Protein AF-A0A1F6VNK5-F1 (afdb_monomer)

Secondary structure (DSSP, 8-state):
--HHHHHHHHHHHHHHHHHHHHHHHHTTS----GGGTS--S-----TT--TTTT-----HHHHH-TTGGG---TT-

Structure (mmCIF, N/CA/C/O backbone):
data_AF-A0A1F6VNK5-F1
#
_entry.id   AF-A0A1F6VNK5-F1
#
loop_
_atom_site.group_PDB
_atom_site.id
_atom_site.type_symbol
_atom_site.label_atom_id
_atom_site.label_alt_id
_atom_site.label_comp_id
_atom_site.label_asym_id
_atom_site.label_entity_id
_atom_site.label_seq_id
_atom_site.pdbx_PDB_ins_code
_atom_site.Cartn_x
_atom_site.Cartn_y
_atom_site.Cartn_z
_atom_site.occupancy
_atom_site.B_iso_or_equiv
_atom_site.auth_seq_id
_atom_site.auth_comp_id
_atom_site.auth_asym_id
_atom_site.auth_atom_id
_atom_site.pdbx_PDB_model_num
ATOM 1 N N . MET A 1 1 ? -11.330 -10.756 44.603 1.00 68.00 1 MET A N 1
ATOM 2 C CA . MET A 1 1 ? -11.586 -9.779 43.517 1.00 68.00 1 MET A CA 1
ATOM 3 C C . MET A 1 1 ? -13.095 -9.627 43.341 1.00 68.00 1 MET A C 1
ATOM 5 O O . MET A 1 1 ? -13.791 -10.632 43.308 1.00 68.00 1 MET A O 1
ATOM 9 N N . ASN A 1 2 ? -13.625 -8.401 43.319 1.00 88.19 2 ASN A N 1
ATOM 10 C CA . ASN A 1 2 ? -15.079 -8.183 43.329 1.00 88.19 2 ASN A CA 1
ATOM 11 C C . ASN A 1 2 ? -15.698 -8.654 42.008 1.00 88.19 2 ASN A C 1
ATOM 13 O O . ASN A 1 2 ? -15.181 -8.305 40.951 1.00 88.19 2 ASN A O 1
ATOM 17 N N . LYS A 1 3 ? -16.832 -9.366 42.054 1.00 89.25 3 LYS A N 1
ATOM 18 C CA . LYS A 1 3 ? -17.518 -9.890 40.853 1.00 89.25 3 LYS A CA 1
ATOM 19 C C . LYS A 1 3 ? -17.748 -8.802 39.790 1.00 89.25 3 LYS A C 1
ATOM 21 O O . LYS A 1 3 ? -17.475 -9.021 38.620 1.00 89.25 3 LYS A O 1
ATOM 26 N N . LYS A 1 4 ? -18.113 -7.585 40.214 1.00 91.12 4 LYS A N 1
ATOM 27 C CA . LYS A 1 4 ? -18.251 -6.405 39.336 1.00 91.12 4 LYS A CA 1
ATOM 28 C C . LYS A 1 4 ? -16.932 -5.989 38.667 1.00 91.12 4 LYS A C 1
ATOM 30 O O . LYS A 1 4 ? -16.922 -5.663 37.489 1.00 91.12 4 LYS A O 1
ATOM 35 N N . LYS A 1 5 ? -15.813 -6.038 39.400 1.00 92.56 5 LYS A N 1
ATOM 36 C CA . LYS A 1 5 ? -14.476 -5.725 38.864 1.00 92.56 5 LYS A CA 1
ATOM 37 C C . LYS A 1 5 ? -14.021 -6.780 37.848 1.00 92.56 5 LYS A C 1
ATOM 39 O O . LYS A 1 5 ? -13.447 -6.417 36.834 1.00 92.56 5 LYS A O 1
ATOM 44 N N . ILE A 1 6 ? -14.336 -8.056 38.087 1.00 94.00 6 ILE A N 1
ATOM 45 C CA . ILE A 1 6 ? -14.046 -9.158 37.151 1.00 94.00 6 ILE A CA 1
ATOM 46 C C . ILE A 1 6 ? -14.797 -8.956 35.836 1.00 94.00 6 ILE A C 1
ATOM 48 O O . ILE A 1 6 ? -14.190 -9.023 34.774 1.00 94.00 6 ILE A O 1
ATOM 52 N N . VAL A 1 7 ? -16.095 -8.648 35.907 1.00 94.88 7 VAL A N 1
ATOM 53 C CA . VAL A 1 7 ? -16.921 -8.412 34.713 1.00 94.88 7 VAL A CA 1
A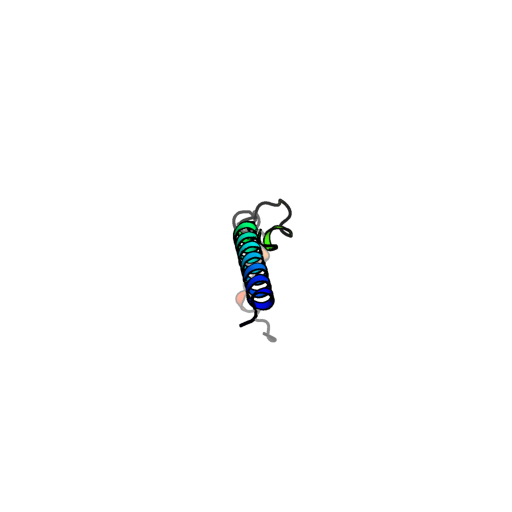TOM 54 C C . VAL A 1 7 ? -16.382 -7.238 33.890 1.00 94.88 7 VAL A C 1
ATOM 56 O O . VAL A 1 7 ? -16.248 -7.363 32.678 1.00 94.88 7 VAL A O 1
ATOM 59 N N . ILE A 1 8 ? -15.999 -6.131 34.535 1.00 95.06 8 ILE A N 1
ATOM 60 C CA . ILE A 1 8 ? -15.427 -4.963 33.843 1.00 95.06 8 ILE A CA 1
ATOM 61 C C . ILE A 1 8 ? -14.127 -5.326 33.111 1.00 95.06 8 ILE A C 1
ATOM 63 O O . ILE A 1 8 ? -13.956 -4.956 31.953 1.00 95.06 8 ILE A O 1
ATOM 67 N N . ILE A 1 9 ? -13.232 -6.081 33.754 1.00 95.19 9 ILE A N 1
ATOM 68 C CA . ILE A 1 9 ? -11.960 -6.501 33.145 1.00 95.19 9 ILE A CA 1
ATOM 69 C C . ILE A 1 9 ? -12.207 -7.373 31.908 1.00 95.19 9 ILE A C 1
ATOM 71 O O . ILE A 1 9 ? -11.572 -7.161 30.878 1.00 95.19 9 ILE A O 1
ATOM 75 N N . VAL A 1 10 ? -13.153 -8.314 31.983 1.00 95.81 10 VAL A N 1
ATOM 76 C CA . VAL A 1 10 ? -13.496 -9.190 30.851 1.00 95.81 10 VAL A CA 1
ATOM 77 C C . VAL A 1 10 ? -14.061 -8.385 29.680 1.00 95.81 10 VAL A C 1
ATOM 79 O O . VAL A 1 10 ? -13.651 -8.601 28.544 1.00 95.81 10 VAL A O 1
ATOM 82 N N . VAL A 1 11 ? -14.945 -7.418 29.942 1.00 96.75 11 VAL A N 1
ATOM 83 C CA . VAL A 1 11 ? -15.515 -6.558 28.890 1.00 96.75 11 VAL A CA 1
ATOM 84 C C . VAL A 1 11 ? -14.427 -5.738 28.193 1.00 96.75 11 VAL A C 1
ATOM 86 O O . VAL A 1 11 ? -14.391 -5.689 26.965 1.00 96.75 11 VAL A O 1
ATOM 89 N N . ILE A 1 12 ? -13.502 -5.145 28.953 1.00 96.69 12 ILE A N 1
ATOM 90 C CA . ILE A 1 12 ? -12.376 -4.383 28.392 1.00 96.69 12 ILE A CA 1
ATOM 91 C C . ILE A 1 12 ? -11.488 -5.283 27.525 1.00 96.69 12 ILE A C 1
ATOM 93 O O . ILE A 1 12 ? -11.106 -4.894 26.423 1.00 96.69 12 ILE A O 1
ATOM 97 N N . LEU A 1 13 ? -11.199 -6.501 27.987 1.00 96.88 13 LEU A N 1
ATOM 98 C CA . LEU A 1 13 ? -10.378 -7.458 27.248 1.00 96.88 13 LEU A CA 1
ATOM 99 C C . LEU A 1 13 ? -11.021 -7.851 25.907 1.00 96.88 13 LEU A C 1
ATOM 101 O O . LEU A 1 13 ? -10.333 -7.903 24.890 1.00 96.88 13 LEU A O 1
ATOM 105 N N . VAL A 1 14 ? -12.342 -8.053 25.881 1.00 97.12 14 VAL A N 1
ATOM 106 C CA . VAL A 1 14 ? -13.088 -8.336 24.643 1.00 97.12 14 VAL A CA 1
ATOM 107 C C . VAL A 1 14 ? -13.020 -7.155 23.671 1.00 97.12 14 VAL A C 1
ATOM 109 O O . VAL A 1 14 ? -12.753 -7.359 22.489 1.00 97.12 14 VAL A O 1
ATOM 112 N N . ILE A 1 15 ? -13.190 -5.919 24.154 1.00 96.88 15 ILE A N 1
ATOM 113 C CA . ILE A 1 15 ? -13.096 -4.714 23.312 1.00 96.88 15 ILE A CA 1
ATOM 114 C C . ILE A 1 15 ? -11.699 -4.593 22.688 1.00 96.88 15 ILE A C 1
ATOM 116 O O . ILE A 1 15 ? -11.584 -4.327 21.493 1.00 96.88 15 ILE A O 1
ATOM 120 N N . ILE A 1 16 ? -10.639 -4.848 23.462 1.00 96.25 16 ILE A N 1
ATOM 121 C CA . ILE A 1 16 ? -9.255 -4.815 22.964 1.00 96.25 16 ILE A CA 1
ATOM 122 C C . ILE A 1 16 ? -9.052 -5.841 21.840 1.00 96.25 16 ILE A C 1
ATOM 124 O O . ILE A 1 16 ? -8.484 -5.502 20.803 1.00 96.25 16 ILE A O 1
ATOM 128 N N . ILE A 1 17 ? -9.556 -7.068 22.002 1.00 96.12 17 ILE A N 1
ATOM 129 C CA . ILE A 1 17 ? -9.452 -8.118 20.975 1.00 96.12 17 ILE A CA 1
ATOM 130 C C . ILE A 1 17 ? -10.180 -7.706 19.688 1.00 96.12 17 ILE A C 1
ATOM 132 O O . ILE A 1 17 ? -9.642 -7.892 18.596 1.00 96.12 17 ILE A O 1
ATOM 136 N N . VAL A 1 18 ? -11.368 -7.103 19.802 1.00 95.81 18 VAL A N 1
ATOM 137 C CA . VAL A 1 18 ? -12.140 -6.616 18.646 1.00 95.81 18 VAL A CA 1
ATOM 138 C C . VAL A 1 18 ? -11.395 -5.499 17.912 1.00 95.81 18 VAL A C 1
ATOM 140 O O . VAL A 1 18 ? -11.305 -5.533 16.686 1.00 95.81 18 VAL A O 1
ATOM 143 N N . VAL A 1 19 ? -10.813 -4.541 18.640 1.00 94.44 19 VAL A N 1
ATOM 144 C CA . VAL A 1 19 ? -10.042 -3.436 18.045 1.00 94.44 19 VAL A CA 1
ATOM 145 C C . VAL A 1 19 ? -8.788 -3.955 17.341 1.00 94.44 19 VAL A C 1
ATOM 147 O O . VAL A 1 19 ? -8.529 -3.57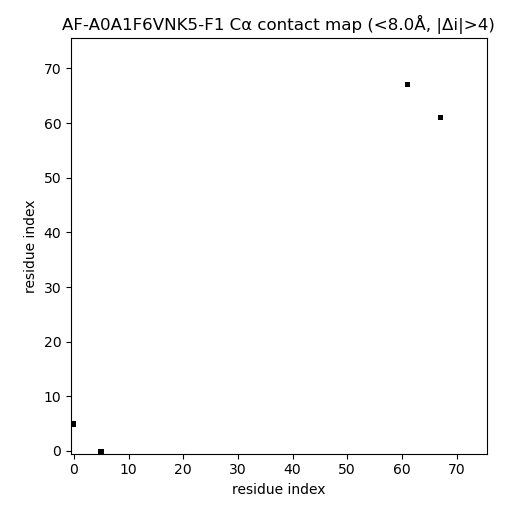5 16.201 1.00 94.44 19 VAL A O 1
ATOM 150 N N . ILE A 1 20 ? -8.033 -4.860 17.970 1.00 91.81 20 ILE A N 1
ATOM 151 C CA . ILE A 1 20 ? -6.834 -5.460 17.363 1.00 91.81 20 ILE A CA 1
ATOM 152 C C . ILE A 1 20 ? -7.207 -6.259 16.108 1.00 91.81 20 ILE A C 1
ATOM 154 O O . ILE A 1 20 ? -6.559 -6.106 15.073 1.00 91.81 20 ILE A O 1
ATOM 158 N N . GLY A 1 21 ? -8.272 -7.065 16.169 1.00 92.12 21 GLY A N 1
ATOM 159 C CA . GLY A 1 21 ? -8.771 -7.820 15.017 1.00 92.12 21 GLY A CA 1
ATOM 160 C C . GLY A 1 21 ? -9.212 -6.915 13.863 1.00 92.12 21 GLY A C 1
ATOM 161 O O . GLY A 1 21 ? -8.875 -7.179 12.710 1.00 92.12 21 GLY A O 1
ATOM 162 N N . TYR A 1 22 ? -9.898 -5.810 14.167 1.00 91.50 22 TYR A N 1
ATOM 163 C CA . TYR A 1 22 ? -10.316 -4.822 13.171 1.00 91.50 22 TYR A CA 1
ATOM 164 C C . TYR A 1 22 ? -9.128 -4.109 12.510 1.00 91.50 22 TYR A C 1
ATOM 166 O O . TYR A 1 22 ? -9.103 -3.953 11.286 1.00 91.50 22 TYR A O 1
ATOM 174 N N . LEU A 1 23 ? -8.121 -3.709 13.294 1.00 88.94 23 LEU A N 1
ATOM 175 C CA . LEU A 1 23 ? -6.911 -3.069 12.769 1.00 88.94 23 LEU A CA 1
ATOM 176 C C . LEU A 1 23 ? -6.082 -4.036 11.912 1.00 88.94 23 LEU A C 1
ATOM 178 O O . LEU A 1 23 ? -5.581 -3.643 10.861 1.00 88.94 23 LEU A O 1
ATOM 182 N N . PHE A 1 24 ? -5.987 -5.306 12.314 1.00 86.00 24 PHE A N 1
ATOM 183 C CA . PHE A 1 24 ? -5.288 -6.340 11.546 1.00 86.00 24 PHE A CA 1
ATOM 184 C C . PHE A 1 24 ? -6.008 -6.705 10.239 1.00 86.00 24 PHE A C 1
ATOM 186 O O . PHE A 1 24 ? -5.372 -7.081 9.256 1.00 86.00 24 PHE A O 1
ATOM 193 N N . LEU A 1 25 ? -7.338 -6.592 10.201 1.00 78.50 25 LEU A N 1
ATOM 194 C CA . LEU A 1 25 ? -8.096 -6.766 8.963 1.00 78.50 25 LEU A CA 1
ATOM 195 C C . LEU A 1 25 ? -7.989 -5.531 8.052 1.00 78.50 25 LEU A C 1
ATOM 197 O O . LEU A 1 25 ? -7.883 -5.683 6.835 1.00 78.50 25 LEU A O 1
ATOM 201 N N . SER A 1 26 ? -7.958 -4.327 8.633 1.00 69.19 26 SER A N 1
ATOM 202 C CA . SER A 1 26 ? -7.861 -3.060 7.890 1.00 69.19 26 SER A CA 1
ATOM 203 C C . SER A 1 26 ? -6.469 -2.783 7.316 1.00 69.19 26 SER A C 1
ATOM 205 O O . SER A 1 26 ? -6.354 -2.052 6.338 1.00 69.19 26 SER A O 1
ATOM 207 N N . SER A 1 27 ? -5.405 -3.385 7.854 1.00 62.34 27 SER A N 1
ATOM 208 C CA . SER A 1 27 ? -4.035 -3.223 7.337 1.00 62.34 27 SER A CA 1
ATOM 209 C C . SER A 1 27 ? -3.792 -3.880 5.971 1.00 62.34 27 SER A C 1
ATOM 211 O O . SER A 1 27 ? -2.723 -3.709 5.389 1.00 62.34 27 SER A O 1
ATOM 213 N N . LYS A 1 28 ? -4.777 -4.609 5.427 1.00 62.81 28 LYS A N 1
ATOM 214 C CA . LYS A 1 28 ? -4.726 -5.206 4.083 1.00 62.81 28 LYS A CA 1
ATOM 215 C C . LYS A 1 28 ? -5.068 -4.233 2.954 1.00 62.81 28 LYS A C 1
ATOM 217 O O . LYS A 1 28 ? -5.147 -4.661 1.804 1.00 62.81 28 LYS A O 1
ATOM 222 N N . THR A 1 29 ? -5.275 -2.949 3.234 1.00 63.03 29 THR A N 1
ATOM 223 C CA . THR A 1 29 ? -5.264 -1.951 2.162 1.00 63.03 29 THR A CA 1
ATOM 224 C C . THR A 1 29 ? -3.836 -1.863 1.627 1.00 63.03 29 THR A C 1
ATOM 226 O O . THR A 1 29 ? -2.945 -1.509 2.405 1.00 63.03 29 THR A O 1
ATOM 229 N N . PRO A 1 30 ? -3.573 -2.185 0.346 1.00 57.62 30 PRO A N 1
ATOM 230 C CA . PRO A 1 30 ? -2.254 -1.963 -0.220 1.00 57.62 30 PRO A CA 1
ATOM 231 C C . PRO A 1 30 ? -1.969 -0.470 -0.085 1.00 57.62 30 PRO A C 1
ATOM 233 O O . PRO A 1 30 ? -2.693 0.358 -0.635 1.00 57.62 30 PRO A O 1
ATOM 236 N N . PHE A 1 31 ? -0.963 -0.124 0.716 1.00 55.53 31 PHE A N 1
ATOM 237 C CA . PHE A 1 31 ? -0.473 1.240 0.809 1.00 55.53 31 PHE A CA 1
ATOM 238 C C . PHE A 1 31 ? 0.117 1.561 -0.562 1.00 55.53 31 PHE A C 1
ATOM 240 O O . PHE A 1 31 ? 1.246 1.186 -0.873 1.00 55.53 31 PHE A O 1
ATOM 247 N N . GLN A 1 32 ? -0.705 2.133 -1.437 1.00 57.59 32 GLN A N 1
ATOM 248 C CA . GLN A 1 32 ? -0.295 2.511 -2.774 1.00 57.59 32 GLN A CA 1
ATOM 249 C C . GLN A 1 32 ? 0.711 3.641 -2.578 1.00 57.59 32 GLN A C 1
ATOM 251 O O . GLN A 1 32 ? 0.364 4.722 -2.103 1.00 57.59 32 GLN A O 1
ATOM 256 N N . SER A 1 33 ? 1.986 3.329 -2.806 1.00 55.81 33 SER A N 1
ATOM 257 C CA . SER A 1 33 ? 3.091 4.254 -2.602 1.00 55.81 33 SER A CA 1
ATOM 258 C C . SER A 1 33 ? 2.781 5.573 -3.310 1.00 55.81 33 SER A C 1
ATOM 260 O O . SER A 1 33 ? 2.471 5.611 -4.502 1.00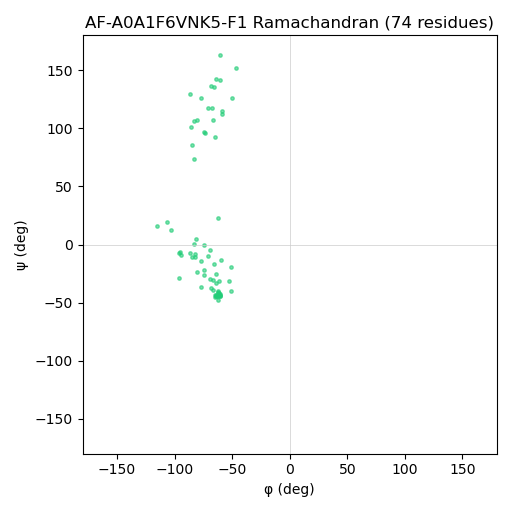 55.81 33 SER A O 1
ATOM 262 N N . ILE A 1 34 ? 2.861 6.670 -2.554 1.00 56.03 34 ILE A N 1
ATOM 263 C CA . ILE A 1 34 ? 2.590 8.037 -3.029 1.00 56.03 34 ILE A CA 1
ATOM 264 C C . ILE A 1 34 ? 3.546 8.428 -4.181 1.00 56.03 34 ILE A C 1
ATOM 266 O O . ILE A 1 34 ? 3.277 9.372 -4.918 1.00 56.03 34 ILE A O 1
ATOM 270 N N . GLU A 1 35 ? 4.613 7.655 -4.413 1.00 56.09 35 GLU A N 1
ATOM 271 C CA . GLU A 1 35 ? 5.510 7.777 -5.570 1.00 56.09 35 GLU A CA 1
ATOM 272 C C . GLU A 1 35 ? 4.792 7.766 -6.927 1.00 56.09 35 GLU A C 1
ATOM 274 O O . GLU A 1 35 ? 5.231 8.457 -7.843 1.00 56.09 35 GLU A O 1
ATOM 279 N N . ASN A 1 36 ? 3.664 7.060 -7.061 1.00 54.97 36 ASN A N 1
ATOM 280 C CA . ASN A 1 36 ? 2.951 6.967 -8.340 1.00 54.97 36 ASN A CA 1
ATOM 281 C C . ASN A 1 36 ? 1.944 8.103 -8.590 1.00 54.97 36 ASN A C 1
ATOM 283 O O . ASN A 1 36 ? 1.397 8.193 -9.683 1.00 54.97 36 ASN A O 1
ATOM 287 N N . VAL A 1 37 ? 1.683 8.982 -7.615 1.00 57.66 37 VAL A N 1
ATOM 288 C CA . VAL A 1 37 ? 0.679 10.057 -7.767 1.00 57.66 37 VAL A CA 1
ATOM 289 C C . VAL A 1 37 ? 1.235 11.260 -8.544 1.00 57.66 37 VAL A C 1
ATOM 291 O O . VAL A 1 37 ? 0.478 11.982 -9.185 1.00 57.66 37 VAL A O 1
ATOM 294 N N . ASN A 1 38 ? 2.561 11.440 -8.565 1.00 55.34 38 ASN A N 1
ATOM 295 C CA . ASN A 1 38 ? 3.223 12.521 -9.312 1.00 55.34 38 ASN A CA 1
ATOM 296 C C . ASN A 1 38 ? 3.736 12.098 -10.695 1.00 55.34 38 ASN A C 1
ATOM 298 O O . ASN A 1 38 ? 4.173 12.945 -11.475 1.00 55.34 38 ASN A O 1
ATOM 302 N N . GLN A 1 39 ? 3.678 10.807 -11.026 1.00 57.50 39 GLN A N 1
ATOM 303 C CA . GLN A 1 39 ? 3.948 10.340 -12.378 1.00 57.50 39 GLN A CA 1
ATOM 304 C C . GLN A 1 39 ? 2.650 10.460 -13.173 1.00 57.50 39 GLN A C 1
ATOM 306 O O . GLN A 1 39 ? 1.857 9.527 -13.268 1.00 57.50 39 GLN A O 1
ATOM 311 N N . GLY A 1 40 ? 2.416 11.651 -13.733 1.00 63.41 40 GLY A N 1
ATOM 312 C CA . GLY A 1 40 ? 1.471 11.793 -14.839 1.00 63.41 40 GLY A CA 1
ATOM 313 C C . GLY A 1 40 ? 1.725 10.695 -15.879 1.00 63.41 40 GLY A C 1
ATOM 314 O O . GLY A 1 40 ? 2.847 10.209 -15.992 1.00 63.41 40 GLY A O 1
ATOM 315 N N . VAL A 1 41 ? 0.682 10.306 -16.616 1.00 69.12 41 VAL A N 1
ATOM 316 C CA . VAL A 1 41 ? 0.575 9.121 -17.504 1.00 69.12 41 VAL A CA 1
ATOM 317 C C . VAL A 1 41 ? 1.556 9.099 -18.697 1.00 69.12 41 VAL A C 1
ATOM 319 O O . VAL A 1 41 ? 1.296 8.473 -19.723 1.00 69.12 41 VAL A O 1
ATOM 322 N N . LEU A 1 42 ? 2.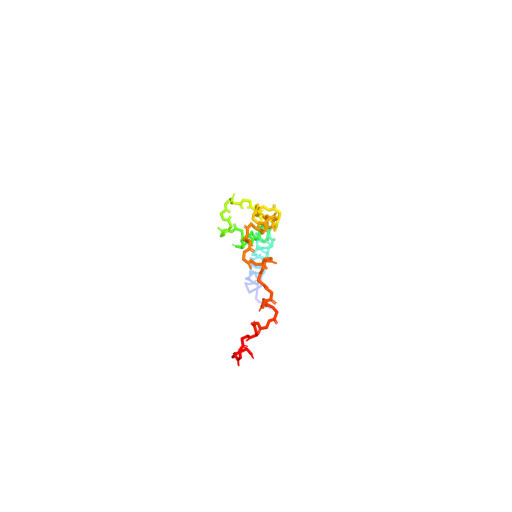669 9.821 -18.617 1.00 68.25 42 LEU A N 1
ATOM 323 C CA . LEU A 1 42 ? 3.693 9.841 -19.634 1.00 68.25 42 LEU A CA 1
ATOM 324 C C . LEU A 1 42 ? 4.536 8.564 -19.534 1.00 68.25 42 LEU A C 1
ATOM 326 O O . LEU A 1 42 ? 5.071 8.257 -18.467 1.00 68.25 42 LEU A O 1
ATOM 330 N N . PRO A 1 43 ? 4.682 7.817 -20.639 1.00 70.44 43 PRO A N 1
ATOM 331 C CA . PRO A 1 43 ? 5.593 6.687 -20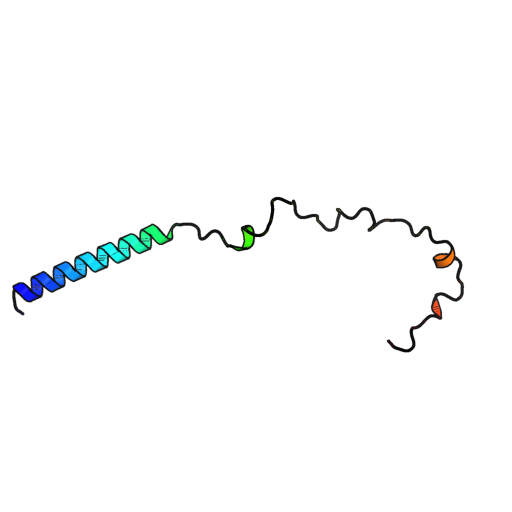.675 1.00 70.44 43 PRO A CA 1
ATOM 332 C C . PRO A 1 43 ? 7.024 7.168 -20.410 1.00 70.44 43 PRO A C 1
ATOM 334 O O . PRO A 1 43 ? 7.436 8.224 -20.893 1.00 70.44 43 PRO A O 1
ATOM 337 N N . SER A 1 44 ? 7.791 6.374 -19.658 1.00 71.56 44 SER A N 1
ATOM 338 C CA . SER A 1 44 ? 9.221 6.615 -19.459 1.00 71.56 44 SER A CA 1
ATOM 339 C C . SER A 1 44 ? 9.928 6.617 -20.817 1.00 71.56 44 SER A C 1
ATOM 341 O O . SER A 1 44 ? 9.987 5.597 -21.508 1.00 71.56 44 SER A O 1
ATOM 343 N N . LEU A 1 45 ? 10.428 7.785 -21.223 1.00 69.12 45 LEU A N 1
ATOM 344 C CA . LEU A 1 45 ? 11.220 7.953 -22.436 1.00 69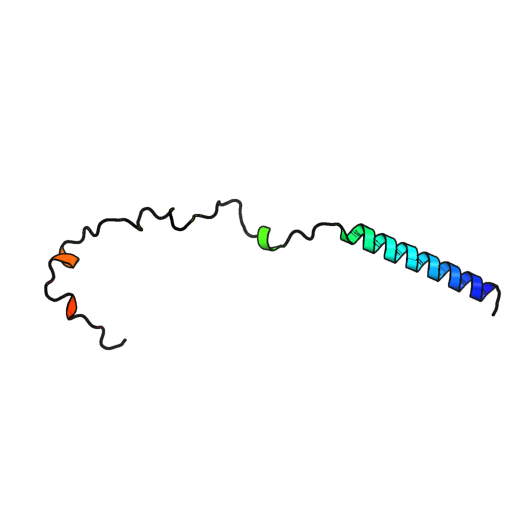.12 45 LEU A CA 1
ATOM 345 C C . LEU A 1 45 ? 12.611 7.380 -22.149 1.00 69.12 45 LEU A C 1
ATOM 347 O O . LEU A 1 45 ? 13.450 8.037 -21.538 1.00 69.12 45 LEU A O 1
ATOM 351 N N . GLY A 1 46 ? 12.848 6.130 -22.548 1.00 69.94 46 GLY A N 1
ATOM 352 C CA . GLY A 1 46 ? 14.161 5.503 -22.407 1.00 69.94 46 GLY A CA 1
ATOM 353 C C . GLY A 1 46 ? 15.248 6.255 -23.185 1.00 69.94 46 GLY A C 1
ATOM 354 O O . GLY A 1 46 ? 14.959 7.004 -24.119 1.00 69.94 46 GLY A O 1
ATOM 355 N N . GLU A 1 47 ? 16.513 5.992 -22.846 1.00 66.38 47 GLU A N 1
ATOM 356 C CA . GLU A 1 47 ? 17.730 6.540 -23.482 1.00 66.38 47 GLU A CA 1
ATOM 357 C C . GLU A 1 47 ? 17.779 6.410 -25.020 1.00 66.38 47 GLU A C 1
ATOM 359 O O . GLU A 1 47 ? 18.550 7.104 -25.686 1.00 66.38 47 GLU A O 1
ATOM 364 N N . SER A 1 48 ? 16.974 5.509 -25.588 1.00 63.69 48 SER A N 1
ATOM 365 C CA . SER A 1 48 ? 16.807 5.271 -27.026 1.00 63.69 48 SER A CA 1
ATOM 366 C C . SER A 1 48 ? 15.841 6.241 -27.715 1.00 63.69 48 SER A C 1
ATOM 368 O O . SER A 1 48 ? 15.757 6.233 -28.940 1.00 63.69 48 SER A O 1
ATOM 370 N N . THR A 1 49 ? 15.126 7.086 -26.967 1.00 74.25 49 THR A N 1
ATOM 371 C CA . THR A 1 49 ? 14.114 7.990 -27.535 1.00 74.25 49 THR A CA 1
ATOM 372 C C . THR A 1 49 ? 14.703 9.297 -28.056 1.00 74.25 49 THR A C 1
ATOM 374 O O . THR A 1 49 ? 14.005 10.046 -28.726 1.00 74.25 49 THR A O 1
ATOM 377 N N . ASN A 1 50 ? 15.971 9.607 -27.766 1.00 76.94 50 ASN A N 1
ATOM 378 C CA . ASN A 1 50 ? 16.589 10.844 -28.235 1.00 76.94 50 ASN A CA 1
ATOM 379 C C . ASN A 1 50 ? 17.162 10.669 -29.660 1.00 76.94 50 ASN A C 1
ATOM 381 O O . ASN A 1 50 ? 18.282 10.165 -29.798 1.00 76.94 50 ASN A O 1
ATOM 385 N N . PRO A 1 51 ? 16.476 11.135 -30.726 1.00 75.94 51 PRO A N 1
ATOM 386 C CA . PRO A 1 51 ? 16.960 11.004 -32.102 1.00 75.94 51 PRO A CA 1
ATOM 387 C C . PRO A 1 51 ? 18.241 11.811 -32.354 1.00 75.94 51 PRO A C 1
ATOM 389 O O . PRO A 1 51 ? 18.952 11.564 -33.325 1.00 75.94 51 PRO A O 1
ATOM 392 N N . LEU A 1 52 ? 18.572 12.762 -31.474 1.00 79.50 52 LEU A N 1
ATOM 393 C CA . LEU A 1 52 ? 19.782 13.571 -31.578 1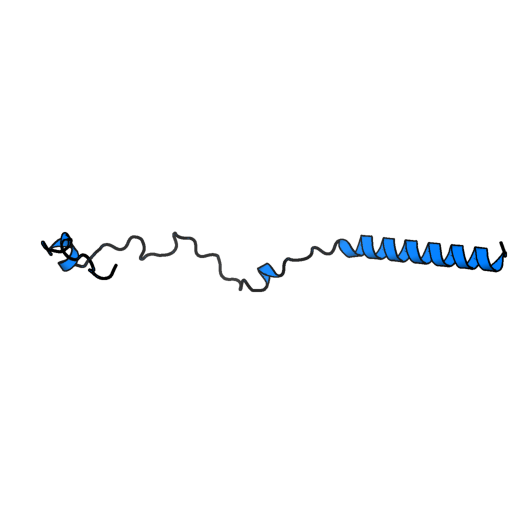.00 79.50 52 LEU A CA 1
ATOM 394 C C . LEU A 1 52 ? 21.021 12.868 -31.019 1.00 79.50 52 LEU A C 1
ATOM 396 O O . LEU A 1 52 ? 22.127 13.352 -31.251 1.00 79.50 52 LEU A O 1
ATOM 400 N N . LYS A 1 53 ? 20.866 11.739 -30.314 1.00 76.94 53 LYS A N 1
ATOM 401 C CA . LYS A 1 53 ? 21.994 10.990 -29.737 1.00 76.94 53 LYS A CA 1
ATOM 402 C C . LYS A 1 53 ? 22.928 10.433 -30.815 1.00 76.94 53 LYS A C 1
ATOM 404 O O . LYS A 1 53 ? 24.137 10.432 -30.626 1.00 76.94 53 LYS A O 1
ATOM 409 N N . ASN A 1 54 ? 22.368 10.060 -31.966 1.00 76.38 54 ASN A N 1
ATOM 410 C CA . ASN A 1 54 ? 23.107 9.542 -33.121 1.00 76.38 54 ASN A CA 1
ATOM 411 C C . ASN A 1 54 ? 23.197 10.559 -34.272 1.00 76.38 54 ASN A C 1
ATOM 413 O O . ASN A 1 54 ? 23.412 10.167 -35.420 1.00 76.38 54 ASN A O 1
ATOM 417 N N . LYS A 1 55 ? 22.991 11.859 -34.008 1.00 83.06 55 LYS A N 1
ATOM 418 C CA . LYS A 1 55 ? 23.054 12.860 -35.079 1.00 83.06 55 LYS A CA 1
ATOM 419 C C . LYS A 1 55 ? 24.484 12.949 -35.638 1.00 83.06 55 LYS A C 1
ATOM 421 O O . LYS A 1 55 ? 25.433 13.005 -34.851 1.00 83.06 55 LYS A O 1
ATOM 426 N N . PRO A 1 56 ? 24.661 13.005 -36.968 1.00 78.50 56 PRO A N 1
ATOM 427 C CA . PRO A 1 56 ? 25.976 13.227 -37.549 1.00 78.50 56 PRO A CA 1
ATOM 428 C C . PRO A 1 56 ? 26.495 14.612 -37.150 1.00 78.50 56 PRO A C 1
ATOM 430 O O . PRO A 1 56 ? 25.736 15.584 -37.089 1.00 78.50 56 PRO A O 1
ATOM 433 N N . ASN A 1 57 ? 27.799 14.713 -36.888 1.00 79.69 57 ASN A N 1
ATOM 434 C CA . ASN A 1 57 ? 28.434 16.012 -36.725 1.00 79.69 57 ASN A CA 1
ATOM 435 C C . ASN A 1 57 ? 28.570 16.672 -38.102 1.00 79.69 57 ASN A C 1
ATOM 437 O O . ASN A 1 57 ? 29.498 16.388 -38.852 1.00 79.69 57 ASN A O 1
ATOM 441 N N . VAL A 1 58 ? 27.607 17.528 -38.432 1.00 80.94 58 VAL A N 1
ATOM 442 C CA . VAL A 1 58 ? 27.553 18.267 -39.700 1.00 80.94 58 VAL A CA 1
ATOM 443 C C . VAL A 1 58 ? 28.398 19.539 -39.693 1.00 80.94 58 VAL A C 1
ATOM 445 O O . VAL A 1 58 ? 28.383 20.258 -40.684 1.00 80.94 58 VAL A O 1
ATOM 448 N N . ASN A 1 59 ? 29.101 19.861 -38.600 1.00 80.38 59 ASN A N 1
ATOM 449 C CA . ASN A 1 59 ? 29.904 21.075 -38.529 1.00 80.38 59 ASN A CA 1
ATOM 450 C C . ASN A 1 59 ? 31.289 20.849 -39.170 1.00 80.38 59 ASN A C 1
ATOM 452 O O . ASN A 1 59 ? 32.152 20.220 -38.548 1.00 80.38 59 ASN A O 1
ATOM 456 N N . PRO A 1 60 ? 31.556 21.387 -40.375 1.00 72.69 60 PRO A N 1
ATOM 457 C CA . PRO A 1 60 ? 32.847 21.218 -41.039 1.00 72.69 60 PRO A CA 1
ATOM 458 C C . PRO A 1 60 ? 33.989 21.879 -40.255 1.00 72.69 60 PRO A C 1
ATOM 460 O O . PRO A 1 60 ? 35.128 21.429 -40.321 1.00 72.69 60 PRO A O 1
ATOM 463 N N . VAL A 1 61 ? 33.699 22.901 -39.443 1.00 73.75 61 VAL A N 1
ATOM 464 C CA . VAL A 1 61 ? 34.711 23.586 -38.624 1.00 73.75 61 VAL A CA 1
ATOM 465 C C . VAL A 1 61 ? 35.280 22.660 -37.543 1.00 73.75 61 VAL A C 1
ATOM 467 O O . VAL A 1 61 ? 36.452 22.778 -37.195 1.00 73.75 61 VAL A O 1
ATOM 470 N N . ASP A 1 62 ? 34.495 21.702 -37.043 1.00 71.31 62 ASP A N 1
ATOM 471 C CA . ASP A 1 62 ? 34.945 20.786 -35.987 1.00 71.31 62 ASP A CA 1
ATOM 472 C C . ASP A 1 62 ? 35.915 19.711 -36.489 1.00 71.31 62 ASP A C 1
ATOM 474 O O . 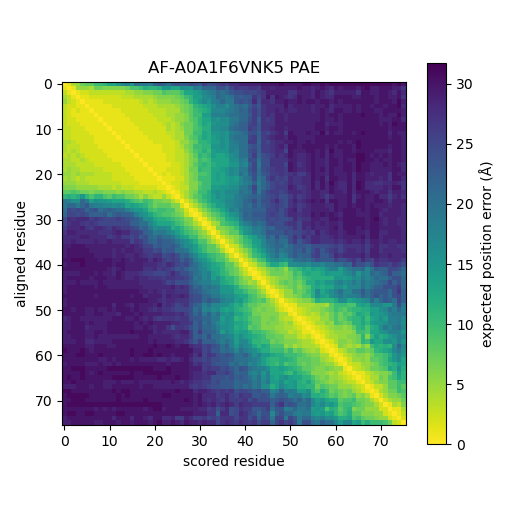ASP A 1 62 ? 36.730 19.214 -35.709 1.00 71.31 62 ASP A O 1
ATOM 478 N N . VAL A 1 63 ? 35.837 19.353 -37.773 1.00 72.56 63 VAL A N 1
ATOM 479 C CA . VAL A 1 63 ? 36.722 18.364 -38.412 1.00 72.56 63 VAL A CA 1
ATOM 480 C C . VAL A 1 63 ? 37.893 19.014 -39.144 1.00 72.56 63 VAL A C 1
ATOM 482 O O . VAL A 1 63 ? 38.960 18.416 -39.240 1.00 72.56 63 VAL A O 1
ATOM 485 N N . SER A 1 64 ? 37.717 20.241 -39.637 1.00 77.12 64 SER A N 1
ATOM 486 C CA . SER A 1 64 ? 38.726 20.938 -40.438 1.00 77.12 64 SER A CA 1
ATOM 487 C C . SER A 1 64 ? 39.631 21.863 -39.634 1.00 77.12 64 SER A C 1
ATOM 489 O O . SER A 1 64 ? 40.591 22.369 -40.204 1.00 77.12 64 SER A O 1
ATOM 491 N N . ASN A 1 65 ? 39.358 22.121 -38.349 1.00 75.38 65 ASN A N 1
ATOM 492 C CA . ASN A 1 65 ? 40.207 22.990 -37.536 1.00 75.38 65 ASN A CA 1
ATOM 493 C C . ASN A 1 65 ? 41.453 22.235 -37.015 1.00 75.38 65 ASN A C 1
ATOM 495 O O . ASN A 1 65 ? 41.330 21.457 -36.063 1.00 75.38 65 ASN A O 1
ATOM 499 N N . PRO A 1 66 ? 42.663 22.502 -37.550 1.00 75.75 66 PRO A N 1
ATOM 500 C CA . PRO A 1 66 ? 43.892 21.822 -37.132 1.00 75.75 66 PRO A CA 1
ATOM 501 C C . PRO A 1 66 ? 44.364 22.234 -35.726 1.00 75.75 66 PRO A C 1
ATOM 503 O O . PRO A 1 66 ? 45.244 21.595 -35.159 1.00 75.75 66 PRO A O 1
ATOM 506 N N . PHE A 1 67 ? 43.768 23.276 -35.138 1.00 74.81 67 PHE A N 1
ATOM 507 C CA . PHE A 1 67 ? 44.081 23.797 -33.806 1.00 74.81 67 PHE A CA 1
ATOM 508 C C . PHE A 1 67 ? 43.040 23.393 -32.750 1.00 74.81 67 PHE A C 1
ATOM 510 O O . PHE A 1 67 ? 43.016 23.928 -31.641 1.00 74.81 67 PHE A O 1
ATOM 517 N N . ARG A 1 68 ? 42.148 22.445 -33.056 1.00 71.19 68 ARG A N 1
ATOM 518 C CA . ARG A 1 68 ? 41.109 22.009 -32.109 1.00 71.19 68 ARG A CA 1
ATOM 519 C C . ARG A 1 68 ? 41.691 21.398 -30.828 1.00 71.19 68 ARG A C 1
ATOM 521 O O . ARG A 1 68 ? 41.110 21.561 -29.761 1.00 71.19 68 ARG A O 1
ATOM 528 N N . SER A 1 69 ? 42.848 20.747 -30.928 1.00 70.62 69 SER A N 1
ATOM 529 C CA . SER A 1 69 ? 43.560 20.094 -29.823 1.00 70.62 69 SER A CA 1
ATOM 530 C C . SER A 1 69 ? 44.312 21.049 -28.891 1.00 70.62 69 SER A C 1
ATOM 532 O O . SER A 1 69 ? 44.693 20.630 -27.803 1.00 70.62 69 SER A O 1
ATOM 534 N N . ILE A 1 70 ? 44.522 22.314 -29.276 1.00 69.69 70 ILE A N 1
ATOM 535 C CA . ILE A 1 70 ? 45.264 23.287 -28.451 1.00 69.69 70 ILE A CA 1
ATOM 536 C C . ILE A 1 70 ? 44.355 24.167 -27.584 1.00 69.69 70 ILE A C 1
ATOM 538 O O . ILE A 1 70 ? 44.845 24.937 -26.759 1.00 69.69 70 ILE A O 1
ATOM 542 N N . LYS A 1 71 ? 43.027 24.074 -27.748 1.00 69.31 71 LYS A N 1
ATOM 543 C CA . LYS A 1 71 ? 42.067 24.846 -26.949 1.00 69.31 71 LYS A CA 1
ATOM 544 C C . LYS A 1 71 ? 41.795 24.145 -25.614 1.00 69.31 71 LYS A C 1
ATOM 546 O O . LYS A 1 71 ? 40.723 23.582 -25.408 1.00 69.31 71 LYS A O 1
ATOM 551 N N . THR A 1 72 ? 42.761 24.210 -24.704 1.00 72.75 72 THR A N 1
ATOM 552 C CA . THR A 1 72 ? 42.552 23.897 -23.283 1.00 72.75 72 THR A CA 1
ATOM 553 C C . THR A 1 72 ? 42.066 25.160 -22.575 1.00 72.75 72 THR A C 1
ATOM 555 O O . THR A 1 72 ? 42.649 26.229 -22.750 1.00 72.75 72 THR A O 1
ATOM 558 N N . ASN A 1 73 ? 40.975 25.072 -21.811 1.00 73.31 73 ASN A N 1
ATOM 559 C CA . ASN A 1 73 ? 40.504 26.186 -20.988 1.00 73.31 73 ASN A CA 1
ATOM 560 C C . ASN A 1 73 ? 41.485 26.387 -19.815 1.00 73.31 73 ASN A C 1
ATOM 562 O O . ASN A 1 73 ? 41.609 25.471 -19.008 1.00 73.31 73 ASN A O 1
ATOM 566 N N . PRO A 1 74 ? 42.165 27.543 -19.686 1.00 72.75 74 PRO A N 1
ATOM 567 C CA . PRO A 1 74 ? 43.161 27.764 -18.634 1.00 72.75 74 PRO A CA 1
ATOM 568 C C . PRO A 1 74 ? 42.557 27.999 -17.236 1.00 72.75 74 PRO A C 1
ATOM 570 O O . PRO A 1 74 ? 43.303 28.218 -16.289 1.00 72.75 74 PRO A O 1
ATOM 573 N N . PHE A 1 75 ? 41.226 27.985 -17.107 1.00 76.69 75 PHE A N 1
ATOM 574 C CA . PHE A 1 75 ? 40.501 28.150 -15.842 1.00 76.69 75 PHE A CA 1
ATOM 575 C C . PHE A 1 75 ? 39.709 26.893 -15.429 1.00 76.69 75 PHE A C 1
ATOM 577 O O . PHE A 1 75 ? 38.788 26.998 -14.618 1.00 76.69 75 PHE A O 1
ATO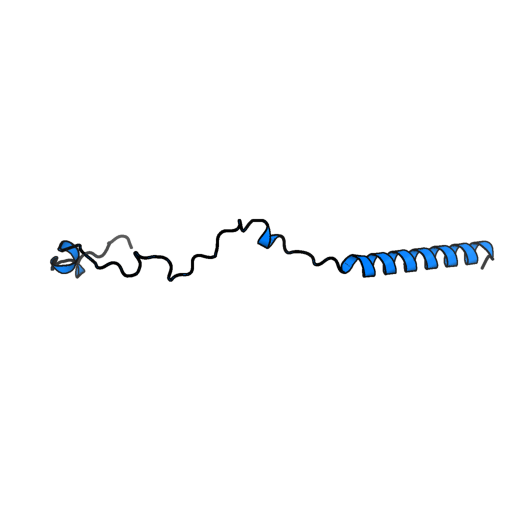M 584 N N . GLN A 1 76 ? 40.013 25.735 -16.028 1.00 56.44 76 GLN A N 1
ATOM 585 C CA . GLN A 1 76 ? 39.570 24.421 -15.542 1.00 56.44 76 GLN A CA 1
ATOM 586 C C . GLN A 1 76 ? 40.603 23.807 -14.603 1.00 56.44 76 GLN A C 1
ATOM 588 O O . GLN A 1 76 ? 41.809 24.054 -14.823 1.00 56.44 76 GLN A O 1
#

Organism: NCBI:txid1801748

pLDDT: mean 76.6, std 13.19, range [54.97, 97.12]

Solvent-accessible surface area (backbone atoms only — not comparable to full-atom values): 5151 Å² total; per-residue (Å²): 131,56,70,70,58,52,52,52,52,52,54,52,52,52,52,52,52,52,51,52,52,49,52,65,61,59,64,70,58,78,79,74,61,72,77,60,75,77,56,63,95,65,76,85,77,53,92,85,68,52,78,71,79,76,55,77,85,81,57,63,66,79,78,68,44,91,61,65,87,72,72,69,67,91,87,113

Foldseek 3Di:
DDPVVVVVVVVVVVVVVVVVVVVVVVVPPPPPPCVVVPPDPDPPCDPVNDPCVPDDPPDVCCVPPPCNVVPDDPVD

Radius of gyration: 35.31 Å; Cα contacts (8 Å, |Δi|>4): 2; chains: 1; bounding box: 64×38×85 Å

Mean predicted aligned error: 18.99 Å

Sequence (76 aa):
MNKKKIVIIVVILVIIIVVIGYLFLSSKTPFQSIENVNQGVLPSLGESTNPLKNKPNVNPVDVSNPFRSIKTNPFQ